Protein AF-A0A7S2SBY4-F1 (afdb_monomer_lite)

Foldseek 3Di:
DLVVLVVDDPVVLVVLCVVLQFDQDDDPDDPDRDSVNSSVLSVVCVVPPDPVRHDDPPPPPPPDPDDDDDDDDDDDDDDDDDDDDDDDDDDDDDDDDDDDDDDDDDDDDDDDDDPPDPPDPPDDLDDDDVVVLLVLLVVCVVPDDPVPDDLVNVQVVVCVVSVHRCVVVSVVSVVSNVVVVD

Organism: NCBI:txid49252

Secondary structure (DSSP, 8-state):
-HHHHHTS-HHHHHHHHHHTTB--PPSSS-SS--HHHHHHHHHHHHHS--GGGB---------------------------------------------------------------------------HHHHHHHHHHHHHHS-TTT--HHHHHHHHHHHHTS--GGGHHHHHHHHHHTT-

pLDDT: mean 71.59, std 19.95, range [37.78, 93.75]

InterPro domains:
  IPR014876 DEK, C-terminal [PF08766] (128-180)
  IPR014876 DEK, C-terminal [PS51998] (127-182)
  IPR044198 Protein DEK [PTHR13468] (7-122)

Radius of gyration: 28.91 Å; chains: 1; bounding box: 49×72×74 Å

Structure (mmCIF, N/CA/C/O backbone):
data_AF-A0A7S2SBY4-F1
#
_entry.id   AF-A0A7S2SBY4-F1
#
loop_
_atom_site.group_PDB
_atom_site.id
_atom_site.type_symbol
_atom_site.label_atom_id
_atom_site.label_alt_id
_atom_site.label_comp_id
_atom_site.label_asym_id
_atom_site.label_entity_id
_atom_site.label_seq_id
_atom_site.pdbx_PDB_ins_code
_atom_site.Cartn_x
_atom_site.Cartn_y
_atom_site.Cartn_z
_atom_site.occupancy
_atom_site.B_iso_or_equiv
_atom_site.auth_seq_id
_atom_site.auth_comp_id
_atom_site.auth_asym_id
_atom_site.auth_atom_id
_atom_site.pdbx_PDB_model_num
ATOM 1 N N . MET A 1 1 ? 14.844 -10.118 0.520 1.00 58.28 1 MET A N 1
ATOM 2 C CA . MET A 1 1 ? 14.035 -9.472 -0.545 1.00 58.28 1 MET A CA 1
ATOM 3 C C . MET A 1 1 ? 14.807 -9.352 -1.861 1.00 58.28 1 MET A C 1
ATOM 5 O O . MET A 1 1 ? 14.292 -9.822 -2.867 1.00 58.28 1 MET A O 1
ATOM 9 N N . ALA A 1 2 ? 16.036 -8.811 -1.869 1.00 66.88 2 ALA A N 1
ATOM 10 C CA . ALA A 1 2 ? 16.804 -8.542 -3.097 1.00 66.88 2 ALA A CA 1
ATOM 11 C C . ALA A 1 2 ? 16.983 -9.755 -4.036 1.00 66.88 2 ALA A C 1
ATOM 13 O O . ALA A 1 2 ? 16.768 -9.640 -5.237 1.00 66.88 2 ALA A O 1
ATOM 14 N N . THR A 1 3 ? 17.257 -10.947 -3.498 1.00 76.81 3 THR A N 1
ATOM 15 C CA . THR A 1 3 ? 17.479 -12.174 -4.292 1.00 76.81 3 THR A CA 1
ATOM 16 C C . THR A 1 3 ? 16.272 -12.618 -5.125 1.00 76.81 3 THR A C 1
ATOM 18 O O . THR A 1 3 ? 16.443 -13.264 -6.157 1.00 76.81 3 THR A O 1
ATOM 21 N N . ARG A 1 4 ? 15.042 -12.257 -4.728 1.00 83.00 4 ARG A N 1
ATOM 22 C CA . ARG A 1 4 ? 13.828 -12.580 -5.499 1.00 83.00 4 ARG A CA 1
ATOM 23 C C . ARG A 1 4 ? 13.676 -11.686 -6.732 1.00 83.00 4 ARG A C 1
ATOM 25 O O . ARG A 1 4 ? 13.207 -12.168 -7.759 1.00 83.00 4 ARG A O 1
ATOM 32 N N . ALA A 1 5 ? 14.112 -10.426 -6.664 1.00 83.38 5 ALA A N 1
ATOM 33 C CA . ALA A 1 5 ? 14.015 -9.487 -7.784 1.00 83.38 5 ALA A CA 1
ATOM 34 C C . ALA A 1 5 ? 14.893 -9.916 -8.976 1.00 83.38 5 ALA A C 1
ATOM 36 O O . ALA A 1 5 ? 14.471 -9.807 -10.125 1.00 83.38 5 ALA A O 1
ATOM 37 N N . TYR A 1 6 ? 16.057 -10.519 -8.711 1.00 88.44 6 TYR A N 1
ATOM 38 C CA . TYR A 1 6 ? 16.938 -11.073 -9.748 1.00 88.44 6 TYR A CA 1
ATOM 39 C C . TYR A 1 6 ? 16.325 -12.250 -10.518 1.00 88.44 6 TYR A C 1
ATOM 41 O O . TYR A 1 6 ? 16.650 -12.447 -11.690 1.00 88.44 6 TYR A O 1
ATOM 49 N N . LYS A 1 7 ? 15.383 -12.991 -9.923 1.00 91.19 7 LYS A N 1
ATOM 50 C CA . LYS A 1 7 ? 14.662 -14.082 -10.603 1.00 91.19 7 LYS A CA 1
ATOM 51 C C . LYS A 1 7 ? 13.564 -13.578 -11.547 1.00 91.19 7 LYS A C 1
ATOM 53 O O . LYS A 1 7 ? 13.059 -14.343 -12.362 1.00 91.19 7 LYS A O 1
ATOM 58 N N . MET A 1 8 ? 13.190 -12.299 -11.470 1.00 89.31 8 MET A N 1
ATOM 59 C CA . MET A 1 8 ? 12.134 -11.739 -12.310 1.00 89.31 8 MET A CA 1
ATOM 60 C C . MET A 1 8 ? 12.607 -11.495 -13.745 1.00 89.31 8 MET A C 1
ATOM 62 O O . MET A 1 8 ? 13.762 -11.153 -14.015 1.00 89.31 8 MET A O 1
ATOM 66 N N . THR A 1 9 ? 11.683 -11.647 -14.692 1.00 93.31 9 THR A N 1
ATOM 67 C CA . THR A 1 9 ? 11.930 -11.320 -16.097 1.00 93.31 9 THR A CA 1
ATOM 68 C C . THR A 1 9 ? 11.858 -9.806 -16.314 1.00 93.31 9 THR A C 1
ATOM 70 O O . THR A 1 9 ? 11.147 -9.086 -15.611 1.00 93.31 9 THR A O 1
ATOM 73 N N . ILE A 1 10 ? 12.577 -9.301 -17.320 1.00 89.94 10 ILE A N 1
ATOM 74 C CA . ILE A 1 10 ? 12.592 -7.867 -17.657 1.00 89.94 10 ILE A CA 1
ATOM 75 C C . ILE A 1 10 ? 11.174 -7.301 -17.904 1.00 89.94 10 ILE A C 1
ATOM 77 O O . ILE A 1 10 ? 10.898 -6.198 -17.430 1.00 89.94 10 ILE A O 1
ATOM 81 N N . PRO A 1 11 ? 10.245 -7.996 -18.598 1.00 92.88 11 PRO A N 1
ATOM 82 C CA . PRO A 1 11 ? 8.872 -7.509 -18.763 1.00 92.88 11 PRO A CA 1
ATOM 83 C C . PRO A 1 11 ? 8.118 -7.344 -17.438 1.00 92.88 11 PRO A C 1
ATOM 85 O O . PRO A 1 11 ? 7.389 -6.366 -17.265 1.00 92.88 11 PRO A O 1
ATOM 88 N N . LEU A 1 12 ? 8.321 -8.262 -16.489 1.00 92.88 12 LEU A N 1
ATOM 89 C CA . LEU A 1 12 ? 7.693 -8.189 -15.173 1.00 92.88 12 LEU A CA 1
ATOM 90 C C . LEU A 1 12 ? 8.256 -7.020 -14.360 1.00 92.88 12 LEU A C 1
ATOM 92 O O . LEU A 1 12 ? 7.492 -6.215 -13.836 1.00 92.88 12 LEU A O 1
ATOM 96 N N . LEU A 1 13 ? 9.582 -6.864 -14.347 1.00 92.12 13 LEU A N 1
ATOM 97 C CA . LEU A 1 13 ? 10.259 -5.730 -13.712 1.00 92.12 13 LEU A CA 1
ATOM 98 C C . LEU A 1 13 ? 9.769 -4.394 -14.289 1.00 92.12 13 LEU A C 1
ATOM 100 O O . LEU A 1 13 ? 9.432 -3.479 -13.545 1.00 92.12 13 LEU A O 1
ATOM 104 N N . LYS A 1 14 ? 9.628 -4.297 -15.616 1.00 91.31 14 LYS A N 1
ATOM 105 C CA . LYS A 1 14 ? 9.057 -3.116 -16.282 1.00 91.31 14 LYS A CA 1
ATOM 106 C C . LYS A 1 14 ? 7.623 -2.830 -15.845 1.00 91.31 14 LYS A C 1
ATOM 108 O O . LYS A 1 14 ? 7.293 -1.656 -15.692 1.00 91.31 14 LYS A O 1
ATOM 113 N N . SER A 1 15 ? 6.811 -3.869 -15.665 1.00 92.81 15 SER A N 1
ATOM 114 C CA . SER A 1 15 ? 5.418 -3.751 -15.221 1.00 92.81 15 SER A CA 1
ATOM 115 C C . SER A 1 15 ? 5.335 -3.263 -13.774 1.00 92.81 15 SER A C 1
ATOM 117 O O . SER A 1 15 ? 4.530 -2.389 -13.474 1.00 92.81 15 SER A O 1
ATOM 119 N N . LEU A 1 16 ? 6.219 -3.747 -12.897 1.00 92.31 16 LEU A N 1
ATOM 120 C CA . LEU A 1 16 ? 6.324 -3.268 -11.516 1.00 92.31 16 LEU A CA 1
ATOM 121 C C . LEU A 1 16 ? 6.807 -1.817 -11.451 1.00 92.31 16 LEU A C 1
ATOM 123 O O . LEU A 1 16 ? 6.214 -1.008 -10.744 1.00 92.31 16 LEU A O 1
ATOM 127 N N . CYS A 1 17 ? 7.818 -1.444 -12.239 1.00 91.38 17 CYS A N 1
ATOM 128 C CA . CYS A 1 17 ? 8.224 -0.043 -12.345 1.00 91.38 17 CYS A CA 1
ATOM 129 C C . CYS A 1 17 ? 7.089 0.849 -12.872 1.00 91.38 17 CYS A C 1
ATOM 131 O O . CYS A 1 17 ? 6.991 2.002 -12.474 1.00 91.38 17 CYS A O 1
ATOM 133 N N . ASP A 1 18 ? 6.224 0.345 -13.757 1.00 91.31 18 ASP A N 1
ATOM 134 C CA . ASP A 1 18 ? 5.045 1.091 -14.204 1.00 91.31 18 ASP A CA 1
ATOM 135 C C . ASP A 1 18 ? 3.977 1.217 -13.118 1.00 91.31 18 ASP A C 1
ATOM 137 O O . ASP A 1 18 ? 3.401 2.291 -12.987 1.00 91.31 18 ASP A O 1
ATOM 141 N N . LEU A 1 19 ? 3.764 0.175 -12.314 1.00 93.75 19 LEU A N 1
ATOM 142 C CA . LEU A 1 19 ? 2.806 0.182 -11.206 1.00 93.75 19 LEU A CA 1
ATOM 143 C C . LEU A 1 19 ? 3.161 1.210 -10.122 1.00 93.75 19 LEU A C 1
ATOM 145 O O . LEU A 1 19 ? 2.274 1.857 -9.576 1.00 93.75 19 LEU A O 1
ATOM 149 N N . PHE A 1 20 ? 4.452 1.366 -9.828 1.00 91.88 20 PHE A N 1
ATOM 150 C CA . PHE A 1 20 ? 4.957 2.311 -8.826 1.00 91.88 20 PHE A CA 1
ATOM 151 C C . PHE A 1 20 ? 5.388 3.661 -9.415 1.00 91.88 20 PHE A C 1
ATOM 153 O O . PHE A 1 20 ? 5.967 4.480 -8.707 1.00 91.88 20 PHE A O 1
ATOM 160 N N . ASP A 1 21 ? 5.159 3.883 -10.713 1.00 91.88 21 ASP A N 1
ATOM 161 C CA . ASP A 1 21 ? 5.650 5.052 -11.447 1.00 91.88 21 ASP A CA 1
ATOM 162 C C . ASP A 1 21 ? 7.162 5.304 -11.299 1.00 91.88 21 ASP A C 1
ATOM 164 O O . ASP A 1 21 ? 7.626 6.436 -11.418 1.00 91.88 21 ASP A O 1
ATOM 168 N N . VAL A 1 22 ? 7.957 4.248 -11.117 1.00 90.94 22 VAL A N 1
ATOM 169 C CA . VAL A 1 22 ? 9.420 4.328 -11.053 1.00 90.94 22 VAL A CA 1
ATOM 170 C C . VAL A 1 22 ? 9.986 4.623 -12.438 1.00 90.94 22 VAL A C 1
ATOM 172 O O . VAL A 1 22 ? 9.626 4.001 -13.447 1.00 90.94 22 VAL A O 1
ATOM 175 N N . ASP A 1 23 ? 10.884 5.597 -12.499 1.00 86.44 23 ASP A N 1
ATOM 176 C CA . ASP A 1 23 ? 11.437 6.084 -13.743 1.00 86.44 23 ASP A CA 1
ATOM 177 C C . ASP A 1 23 ? 12.457 5.116 -14.354 1.00 86.44 23 ASP A C 1
ATOM 179 O O . ASP A 1 23 ? 13.400 4.625 -13.724 1.00 86.44 23 ASP A O 1
ATOM 183 N N . ARG A 1 24 ? 12.277 4.874 -15.651 1.00 86.88 24 ARG A N 1
ATOM 184 C CA . ARG A 1 24 ? 13.082 3.952 -16.460 1.00 86.88 24 ARG A CA 1
ATOM 185 C C . ARG A 1 24 ? 14.004 4.706 -17.413 1.00 86.88 24 ARG A C 1
ATOM 187 O O . ARG A 1 24 ? 14.429 4.133 -18.410 1.00 86.88 24 ARG A O 1
ATOM 194 N N . ILE A 1 25 ? 14.290 5.988 -17.158 1.00 79.38 25 ILE A N 1
ATOM 195 C CA . ILE A 1 25 ? 15.208 6.754 -18.008 1.00 79.38 25 ILE A CA 1
ATOM 196 C C . ILE A 1 25 ? 16.578 6.059 -18.010 1.00 79.38 25 ILE A C 1
ATOM 198 O O . ILE A 1 25 ? 17.153 5.857 -16.932 1.00 79.38 25 ILE A O 1
ATOM 202 N N . PRO A 1 26 ? 17.107 5.679 -19.185 1.00 74.81 26 PRO A N 1
ATOM 203 C CA . PRO A 1 26 ? 18.459 5.161 -19.277 1.00 74.81 26 PRO A CA 1
ATOM 204 C C . PRO A 1 26 ? 19.451 6.261 -18.901 1.00 74.81 26 PRO A C 1
ATOM 206 O O . PRO A 1 26 ? 19.341 7.400 -19.358 1.00 74.81 26 PRO A O 1
ATOM 209 N N . VAL A 1 27 ? 20.414 5.919 -18.050 1.00 62.91 27 VAL A N 1
ATOM 210 C CA . VAL A 1 27 ? 21.545 6.801 -17.759 1.00 62.91 27 VAL A CA 1
ATOM 211 C C . VAL A 1 27 ? 22.469 6.725 -18.976 1.00 62.91 27 VAL A C 1
ATOM 213 O O . VAL A 1 27 ? 22.851 5.635 -19.385 1.00 62.91 27 VAL A O 1
ATOM 216 N N . GLU A 1 28 ? 22.757 7.874 -19.590 1.00 59.56 28 GLU A N 1
ATOM 217 C CA . GLU A 1 28 ? 23.783 8.040 -20.633 1.00 59.56 28 GLU A CA 1
ATOM 218 C C . GLU A 1 28 ? 23.594 7.232 -21.932 1.00 59.56 28 GLU A C 1
ATOM 220 O O . GLU A 1 28 ? 24.294 6.266 -22.221 1.00 59.56 28 GLU A O 1
ATOM 225 N N . GLY A 1 29 ? 22.679 7.688 -22.795 1.00 61.25 29 GLY A N 1
ATOM 226 C CA . GLY A 1 29 ? 22.733 7.414 -24.242 1.00 61.25 29 GLY A CA 1
ATOM 227 C C . GLY A 1 29 ? 22.441 5.977 -24.697 1.00 61.25 29 GLY A C 1
ATOM 228 O O . GLY A 1 29 ? 22.266 5.750 -25.895 1.00 61.25 29 GLY A O 1
ATOM 229 N N . LYS A 1 30 ? 22.324 5.011 -23.784 1.00 59.72 30 LYS A N 1
ATOM 230 C CA . LYS A 1 30 ? 21.882 3.649 -24.094 1.00 59.72 30 LYS A CA 1
ATOM 231 C C . LYS A 1 30 ? 20.365 3.617 -24.261 1.00 59.72 30 LYS A C 1
ATOM 233 O O . LYS A 1 30 ? 19.618 4.021 -23.382 1.00 59.72 30 LYS A O 1
ATOM 238 N N . ALA A 1 31 ? 19.883 3.114 -25.394 1.00 61.69 31 ALA A N 1
ATOM 239 C CA . ALA A 1 31 ? 18.444 2.960 -25.636 1.00 61.69 31 ALA A CA 1
ATOM 240 C C . ALA A 1 31 ? 17.809 1.818 -24.813 1.00 61.69 31 ALA A C 1
ATOM 242 O O . ALA A 1 31 ? 16.587 1.751 -24.683 1.00 61.69 31 ALA A O 1
ATOM 243 N N . VAL A 1 32 ? 18.633 0.917 -24.271 1.00 70.62 32 VAL A N 1
ATOM 244 C CA . VAL A 1 32 ? 18.213 -0.274 -23.529 1.00 70.62 32 VAL A CA 1
ATOM 245 C C . VAL A 1 32 ? 18.604 -0.099 -22.067 1.00 70.62 32 VAL A C 1
ATOM 247 O O . VAL A 1 32 ? 19.741 0.249 -21.768 1.00 70.62 32 VAL A O 1
ATOM 250 N N . VAL A 1 33 ? 17.641 -0.304 -21.170 1.00 78.19 33 VAL A N 1
ATOM 251 C CA . VAL A 1 33 ? 17.873 -0.284 -19.723 1.00 78.19 33 VAL A CA 1
ATOM 252 C C . VAL A 1 33 ? 18.247 -1.691 -19.283 1.00 78.19 33 VAL A C 1
ATOM 254 O O . VAL A 1 33 ? 17.482 -2.628 -19.534 1.00 78.19 33 VAL A O 1
ATOM 257 N N . ASP A 1 34 ? 19.405 -1.814 -18.642 1.00 87.31 34 ASP A N 1
ATOM 258 C CA . ASP A 1 34 ? 19.914 -3.079 -18.127 1.00 87.31 34 ASP A CA 1
ATOM 259 C C . ASP A 1 34 ? 19.032 -3.594 -16.980 1.00 87.31 34 ASP A C 1
ATOM 261 O O . ASP A 1 34 ? 18.431 -2.823 -16.222 1.00 87.31 34 ASP A O 1
ATOM 265 N N . LYS A 1 35 ? 18.917 -4.923 -16.880 1.00 88.44 35 LYS A N 1
ATOM 266 C CA . LYS A 1 35 ? 18.050 -5.586 -15.897 1.00 88.44 35 LYS A CA 1
ATOM 267 C C . LYS A 1 35 ? 18.442 -5.205 -14.469 1.00 88.44 35 LYS A C 1
ATOM 269 O O . LYS A 1 35 ? 17.561 -4.858 -13.686 1.00 88.44 35 LYS A O 1
ATOM 274 N N . ASP A 1 36 ? 19.737 -5.223 -14.173 1.00 89.44 36 ASP A N 1
ATOM 275 C CA . ASP A 1 36 ? 20.270 -4.947 -12.837 1.00 89.44 36 ASP A CA 1
ATOM 276 C C . ASP A 1 36 ? 19.976 -3.507 -12.416 1.00 89.44 36 ASP A C 1
ATOM 278 O O . ASP A 1 36 ? 19.440 -3.274 -11.342 1.00 89.44 36 ASP A O 1
ATOM 282 N N . THR A 1 37 ? 20.138 -2.541 -13.325 1.00 89.12 37 THR A N 1
ATOM 283 C CA . THR A 1 37 ? 19.780 -1.140 -13.056 1.00 89.12 37 THR A CA 1
ATOM 284 C C . THR A 1 37 ? 18.287 -0.958 -12.772 1.00 89.12 37 THR A C 1
ATOM 286 O O . THR A 1 37 ? 17.905 -0.103 -11.970 1.00 89.12 37 THR A O 1
ATOM 289 N N . LEU A 1 38 ? 17.418 -1.735 -13.430 1.00 89.88 38 LEU A N 1
ATOM 290 C CA . LEU A 1 38 ? 15.980 -1.701 -13.156 1.00 89.88 38 LEU A CA 1
ATOM 291 C C . LEU A 1 38 ? 15.662 -2.271 -11.769 1.00 89.88 38 LEU A C 1
ATOM 293 O O . LEU A 1 38 ? 14.805 -1.733 -11.069 1.00 89.88 38 LEU A O 1
ATOM 297 N N . ILE A 1 39 ? 16.350 -3.352 -11.393 1.00 91.69 39 ILE A N 1
ATOM 298 C CA . ILE A 1 39 ? 16.224 -3.996 -10.085 1.00 91.69 39 ILE A CA 1
ATOM 299 C C . ILE A 1 39 ? 16.707 -3.051 -8.989 1.00 91.69 39 ILE A C 1
ATOM 301 O O . ILE A 1 39 ? 15.951 -2.811 -8.053 1.00 91.69 39 ILE A O 1
ATOM 305 N N . ASP A 1 40 ? 17.898 -2.473 -9.124 1.00 90.50 40 ASP A N 1
ATOM 306 C CA . ASP A 1 40 ? 18.488 -1.592 -8.114 1.00 90.50 40 ASP A CA 1
ATOM 307 C C . ASP A 1 40 ? 17.598 -0.379 -7.850 1.00 90.50 40 ASP A C 1
ATOM 309 O O . ASP A 1 40 ? 17.277 -0.090 -6.703 1.00 90.50 40 ASP A O 1
ATOM 313 N N . ARG A 1 41 ? 17.076 0.272 -8.899 1.00 89.00 41 ARG A N 1
ATOM 314 C CA . ARG A 1 41 ? 16.129 1.389 -8.729 1.00 89.00 41 ARG A CA 1
ATOM 315 C C . ARG A 1 41 ? 14.828 0.977 -8.056 1.00 89.00 41 ARG A C 1
ATOM 317 O O . ARG A 1 41 ? 14.279 1.743 -7.267 1.00 89.00 41 ARG A O 1
ATOM 324 N N . LEU A 1 42 ? 14.300 -0.196 -8.405 1.00 91.00 42 LEU A N 1
ATOM 325 C CA . LEU A 1 42 ? 13.074 -0.705 -7.800 1.00 91.00 42 LEU A CA 1
ATOM 326 C C . LEU A 1 42 ? 13.301 -1.041 -6.321 1.00 91.00 42 LEU A C 1
ATOM 328 O O . LEU A 1 42 ? 12.454 -0.720 -5.493 1.00 91.00 42 LEU A O 1
ATOM 332 N N . LEU A 1 43 ? 14.434 -1.658 -5.983 1.00 91.94 43 LEU A N 1
ATOM 333 C CA . LEU A 1 43 ? 14.793 -2.000 -4.608 1.00 91.94 43 LEU A CA 1
ATOM 334 C C . LEU A 1 43 ? 15.102 -0.757 -3.769 1.00 91.94 43 LEU A C 1
ATOM 336 O O . LEU A 1 43 ? 14.610 -0.679 -2.646 1.00 91.94 43 LEU A O 1
ATOM 340 N N . ASP A 1 44 ? 15.822 0.222 -4.317 1.00 91.12 44 ASP A N 1
ATOM 341 C CA . ASP A 1 44 ? 16.063 1.519 -3.673 1.00 91.12 44 ASP A CA 1
ATOM 342 C C . ASP A 1 44 ? 14.740 2.214 -3.341 1.00 91.12 44 ASP A C 1
ATOM 344 O O . ASP A 1 44 ? 14.533 2.653 -2.210 1.00 91.12 44 ASP A O 1
ATOM 348 N N . PHE A 1 45 ? 13.805 2.255 -4.298 1.00 92.25 45 PHE A N 1
ATOM 349 C CA . PHE A 1 45 ? 12.490 2.856 -4.086 1.00 92.25 45 PHE A CA 1
ATOM 350 C C . PHE A 1 45 ? 11.652 2.097 -3.047 1.00 92.25 45 PHE A C 1
ATOM 352 O O . PHE A 1 45 ? 10.994 2.717 -2.216 1.00 92.25 45 PHE A O 1
ATOM 359 N N . LEU A 1 46 ? 11.664 0.762 -3.065 1.00 91.31 46 LEU A N 1
ATOM 360 C CA . LEU A 1 46 ? 10.932 -0.041 -2.078 1.00 91.31 46 LEU A CA 1
ATOM 361 C C . LEU A 1 46 ? 11.554 0.042 -0.677 1.00 91.31 46 LEU A C 1
ATOM 363 O O . LEU A 1 46 ? 10.833 -0.079 0.312 1.00 91.31 46 LEU A O 1
ATOM 367 N N . GLY A 1 47 ? 12.872 0.235 -0.586 1.00 92.25 47 GLY A N 1
ATOM 368 C CA . GLY A 1 47 ? 13.580 0.433 0.678 1.00 92.25 47 GLY A CA 1
ATOM 369 C C . GLY A 1 47 ? 13.358 1.826 1.267 1.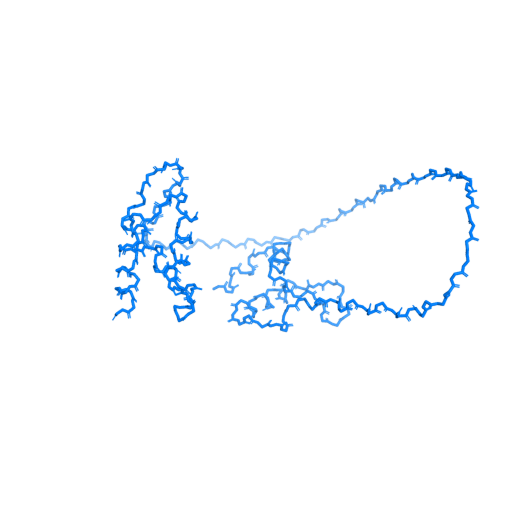00 92.25 47 GLY A C 1
ATOM 370 O O . GLY A 1 47 ? 13.190 1.964 2.477 1.00 92.25 47 GLY A O 1
ATOM 371 N N . ALA A 1 48 ? 13.323 2.850 0.415 1.00 90.44 48 ALA A N 1
ATOM 372 C CA . ALA A 1 48 ? 13.054 4.229 0.794 1.00 90.44 48 ALA A CA 1
ATOM 373 C C . ALA A 1 48 ? 12.291 4.940 -0.338 1.00 90.44 48 ALA A C 1
ATOM 375 O O . ALA A 1 48 ? 12.914 5.435 -1.284 1.00 90.44 48 ALA A O 1
ATOM 376 N N . PRO A 1 49 ? 10.950 5.026 -0.266 1.00 89.75 49 PRO A N 1
ATOM 377 C CA . PRO A 1 49 ? 10.165 5.639 -1.328 1.00 89.75 49 PRO A CA 1
ATOM 378 C C . PRO A 1 49 ? 10.462 7.140 -1.413 1.00 89.75 49 PRO A C 1
ATOM 380 O O . PRO A 1 49 ? 9.962 7.940 -0.623 1.00 89.75 49 PRO A O 1
ATOM 383 N N . ASP A 1 50 ? 11.288 7.524 -2.389 1.00 86.38 50 ASP A N 1
ATOM 384 C CA . ASP A 1 50 ? 11.655 8.912 -2.671 1.00 86.38 50 ASP A CA 1
ATOM 385 C C . ASP A 1 50 ? 11.096 9.355 -4.031 1.00 86.38 50 ASP A C 1
ATOM 387 O O . ASP A 1 50 ? 11.180 8.669 -5.051 1.00 86.38 50 ASP A O 1
ATOM 391 N N . THR A 1 51 ? 10.566 10.573 -4.045 1.00 85.31 51 THR A N 1
ATOM 392 C CA . THR A 1 51 ? 10.054 11.286 -5.220 1.00 85.31 51 THR A CA 1
ATOM 393 C C . THR A 1 51 ? 11.055 11.410 -6.369 1.00 85.31 51 THR A C 1
ATOM 395 O O . THR A 1 51 ? 10.644 11.595 -7.513 1.00 85.31 51 THR A O 1
ATOM 398 N N . LYS A 1 52 ? 12.359 11.291 -6.093 1.00 83.62 52 LYS A N 1
ATOM 399 C CA . LYS A 1 52 ? 13.428 11.338 -7.105 1.00 83.62 52 LYS A CA 1
ATOM 400 C C . LYS A 1 52 ? 13.387 10.167 -8.083 1.00 83.62 52 LYS A C 1
ATOM 402 O O . LYS A 1 52 ? 13.835 10.315 -9.216 1.00 83.62 52 LYS A O 1
ATOM 407 N N . TYR A 1 53 ? 12.860 9.027 -7.645 1.00 81.06 53 TYR A N 1
ATOM 408 C CA . TYR A 1 53 ? 12.733 7.834 -8.477 1.00 81.06 53 TYR A CA 1
ATOM 409 C C . TYR A 1 53 ? 11.419 7.800 -9.249 1.00 81.06 53 TYR A C 1
ATOM 411 O O . TYR A 1 53 ? 11.252 6.935 -10.101 1.00 81.06 53 TYR A O 1
ATOM 419 N N . LEU A 1 54 ? 10.493 8.722 -8.980 1.00 86.69 54 LEU A N 1
ATOM 420 C CA . LEU A 1 54 ? 9.226 8.783 -9.690 1.00 86.69 54 LEU A CA 1
ATOM 421 C C . LEU A 1 54 ? 9.407 9.439 -11.056 1.00 86.69 54 LEU A C 1
ATOM 423 O O . LEU A 1 54 ? 10.127 10.429 -11.216 1.00 86.69 54 LEU A O 1
ATOM 427 N N . LYS A 1 55 ? 8.671 8.931 -12.043 1.00 83.31 55 LYS A N 1
ATOM 428 C CA . LYS A 1 55 ? 8.505 9.576 -13.342 1.00 83.31 55 LYS A CA 1
ATOM 429 C C . LYS A 1 55 ? 7.961 10.970 -13.098 1.00 83.31 55 LYS A C 1
ATOM 431 O O . LYS A 1 55 ? 6.789 11.156 -12.768 1.00 83.31 55 LYS A O 1
ATOM 436 N N . THR A 1 56 ? 8.807 11.974 -13.286 1.00 73.56 56 THR A N 1
ATOM 437 C CA . THR A 1 56 ? 8.327 13.349 -13.221 1.00 73.56 56 THR A CA 1
ATOM 438 C C . THR A 1 56 ? 7.245 13.520 -14.292 1.00 73.56 56 THR A C 1
ATOM 440 O O . THR A 1 56 ? 7.484 13.220 -15.470 1.00 73.56 56 THR A O 1
ATOM 443 N N . PRO A 1 57 ? 6.027 13.966 -13.932 1.00 64.88 57 PRO A N 1
ATOM 444 C CA . PRO A 1 57 ? 5.020 14.253 -14.933 1.00 64.88 57 PRO A CA 1
ATOM 445 C C . PRO A 1 57 ? 5.608 15.355 -15.800 1.00 64.88 57 PRO A C 1
ATOM 447 O O . PRO A 1 57 ? 5.832 16.467 -15.316 1.00 64.88 57 PRO A O 1
ATOM 450 N N . LYS A 1 58 ? 5.922 15.033 -17.064 1.00 57.03 58 LYS A N 1
ATOM 451 C CA . LYS A 1 58 ? 6.448 15.993 -18.038 1.00 57.03 58 LYS A CA 1
ATOM 452 C C . LYS A 1 58 ? 5.590 17.244 -17.936 1.00 57.03 58 LYS A C 1
ATOM 454 O O . LYS A 1 58 ? 4.422 17.219 -18.331 1.00 57.03 58 LYS A O 1
ATOM 459 N N . LYS A 1 59 ? 6.152 18.306 -17.346 1.00 51.38 59 LYS A N 1
ATOM 460 C CA . LYS A 1 59 ? 5.490 19.597 -17.165 1.00 51.38 59 LYS A CA 1
ATOM 461 C C . LYS A 1 59 ? 4.939 19.964 -18.535 1.00 51.38 59 LYS A C 1
ATOM 463 O O . LYS A 1 59 ? 5.715 20.229 -19.454 1.00 51.38 59 LYS A O 1
ATOM 468 N N . LYS A 1 60 ? 3.613 19.893 -18.703 1.00 48.41 60 LYS A N 1
ATOM 469 C CA . LYS A 1 60 ? 2.954 20.354 -19.923 1.00 48.41 60 LYS A CA 1
ATOM 470 C C . LYS A 1 60 ? 3.415 21.791 -20.099 1.00 48.41 60 LYS A C 1
ATOM 472 O O . LYS A 1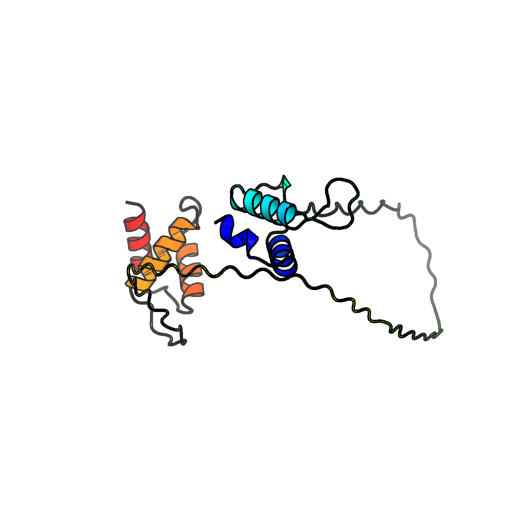 60 ? 3.104 22.638 -19.264 1.00 48.41 60 LYS A O 1
ATOM 477 N N . VAL A 1 61 ? 4.220 22.024 -21.133 1.00 52.12 61 VAL A N 1
ATOM 478 C CA . VAL A 1 61 ? 4.620 23.359 -21.565 1.00 52.12 61 VAL A CA 1
ATOM 479 C C . VAL A 1 61 ? 3.341 24.183 -21.595 1.00 52.12 61 VAL A C 1
ATOM 481 O O . VAL A 1 61 ? 2.373 23.812 -22.262 1.00 52.12 61 VAL A O 1
ATOM 484 N N . SER A 1 62 ? 3.297 25.219 -20.764 1.00 52.22 62 SER A N 1
ATOM 485 C CA . SER A 1 62 ? 2.122 26.059 -20.594 1.00 52.22 62 SER A CA 1
ATOM 486 C C . SER A 1 62 ? 1.639 26.543 -21.967 1.00 52.22 62 SER A C 1
ATOM 488 O O . SER A 1 62 ? 2.455 26.947 -22.803 1.00 52.22 62 SER A O 1
ATOM 490 N N . PRO A 1 63 ? 0.326 26.497 -22.255 1.00 49.41 63 PRO A N 1
ATOM 491 C CA . PRO A 1 63 ? -0.180 27.010 -23.513 1.00 49.41 63 PRO A CA 1
ATOM 492 C C . PRO A 1 63 ? 0.103 28.511 -23.547 1.00 49.41 63 PRO A C 1
ATOM 494 O O . PRO A 1 63 ? -0.391 29.287 -22.728 1.00 49.41 63 PRO A O 1
ATOM 497 N N . LYS A 1 64 ? 0.950 28.907 -24.498 1.00 51.38 64 LYS A N 1
ATOM 498 C CA . LYS A 1 64 ? 1.274 30.290 -24.846 1.00 51.38 64 LYS A CA 1
ATOM 499 C C . LYS A 1 64 ? -0.037 31.082 -24.944 1.00 51.38 64 LYS A C 1
ATOM 501 O O . LYS A 1 64 ? -0.813 30.855 -25.871 1.00 51.38 64 LYS A O 1
ATOM 506 N N . LYS A 1 65 ? -0.301 31.974 -23.975 1.00 50.47 65 LYS A N 1
ATOM 507 C CA . LYS A 1 65 ? -1.455 32.892 -23.965 1.00 50.47 65 LYS A CA 1
ATOM 508 C C . LYS A 1 65 ? -1.483 33.657 -25.293 1.00 50.47 65 LYS A C 1
ATOM 510 O O . LYS A 1 65 ? -0.742 34.620 -25.478 1.00 50.47 65 LYS A O 1
ATOM 515 N N . ARG A 1 66 ? -2.321 33.220 -26.235 1.00 50.88 66 ARG A N 1
ATOM 516 C CA . ARG A 1 66 ? -2.661 34.001 -27.425 1.00 50.88 66 ARG A CA 1
ATOM 517 C C . ARG A 1 66 ? -3.631 35.094 -26.988 1.00 50.88 66 ARG A C 1
ATOM 519 O O . ARG A 1 66 ? -4.726 34.805 -26.516 1.00 50.88 66 ARG A O 1
ATOM 526 N N . LYS A 1 67 ? -3.181 36.344 -27.118 1.00 47.75 67 LYS A N 1
ATOM 527 C CA . LYS A 1 67 ? -3.979 37.568 -26.986 1.00 47.75 67 LYS A CA 1
ATOM 528 C C . LYS A 1 67 ? -5.204 37.441 -27.902 1.00 47.75 67 LYS A C 1
ATOM 530 O O . LYS A 1 67 ? -5.054 37.363 -29.118 1.00 47.75 67 LYS A O 1
ATOM 535 N N . ILE A 1 68 ? -6.393 37.377 -27.313 1.00 47.53 68 ILE A N 1
ATOM 536 C CA . ILE A 1 68 ? -7.662 37.465 -28.034 1.00 47.53 68 ILE A CA 1
ATOM 537 C C . ILE A 1 68 ? -7.890 38.946 -28.333 1.00 47.53 68 ILE A C 1
ATOM 539 O O . ILE A 1 68 ? -8.108 39.736 -27.419 1.00 47.53 68 ILE A O 1
ATOM 543 N N . SER A 1 69 ? -7.840 39.319 -29.609 1.00 44.47 69 SER A N 1
ATOM 544 C CA . SER A 1 69 ? -8.426 40.561 -30.103 1.00 44.47 69 SER A CA 1
ATOM 545 C C . SER A 1 69 ? -9.527 40.219 -31.105 1.00 44.47 69 SER A C 1
ATOM 547 O O . SER A 1 69 ? -9.248 39.765 -32.208 1.00 44.47 69 SER A O 1
ATOM 549 N N . SER A 1 70 ? -10.767 40.450 -30.670 1.00 45.53 70 SER A N 1
ATOM 550 C CA . SER A 1 70 ? -11.853 41.057 -31.450 1.00 45.53 70 SER A CA 1
ATOM 551 C C . SER A 1 70 ? -12.249 40.442 -32.810 1.00 45.53 70 SER A C 1
ATOM 553 O O . SER A 1 70 ? -11.685 40.771 -33.845 1.00 45.53 70 SER A O 1
ATOM 555 N N . ILE A 1 71 ? -13.346 39.673 -32.785 1.00 50.16 71 ILE A N 1
ATOM 556 C CA . ILE A 1 71 ? -14.582 39.869 -33.581 1.00 50.16 71 ILE A CA 1
ATOM 557 C C . ILE A 1 71 ? -14.420 40.191 -35.085 1.00 50.16 71 ILE A C 1
ATOM 559 O O . ILE A 1 71 ? -14.191 41.343 -35.447 1.00 50.16 71 ILE A O 1
ATOM 563 N N . LYS A 1 72 ? -14.783 39.238 -35.964 1.00 41.34 72 LYS A N 1
ATOM 564 C CA . LYS A 1 72 ? -15.883 39.423 -36.940 1.00 41.34 72 LYS A CA 1
ATOM 565 C C . LYS A 1 72 ? -16.323 38.109 -37.600 1.00 41.34 72 LYS A C 1
ATOM 567 O O . LYS A 1 72 ? -15.528 37.229 -37.899 1.00 41.34 72 LYS A O 1
ATOM 572 N N . SER A 1 73 ? -17.631 38.024 -37.781 1.00 48.66 73 SER A N 1
ATOM 573 C CA . SER A 1 73 ? -18.476 36.946 -38.290 1.00 48.66 73 SER A CA 1
ATOM 574 C C . SER A 1 73 ? -18.322 36.645 -39.789 1.00 48.66 73 SER A C 1
ATOM 576 O O . SER A 1 73 ? -18.084 37.565 -40.571 1.00 48.66 73 SER A O 1
ATOM 578 N N . LYS A 1 74 ? -18.570 35.381 -40.186 1.00 40.72 74 LYS A N 1
ATOM 579 C CA . LYS A 1 74 ? -19.507 34.958 -41.261 1.00 40.72 74 LYS A CA 1
ATOM 580 C C . LYS A 1 74 ? -19.487 33.426 -41.487 1.00 40.72 74 LYS A C 1
ATOM 582 O O . LYS A 1 74 ? -18.437 32.799 -41.545 1.00 40.72 74 LYS A O 1
ATOM 587 N N . THR A 1 75 ? -20.690 32.867 -41.577 1.00 42.38 75 THR A N 1
ATOM 588 C CA . THR A 1 75 ? -21.146 31.512 -41.977 1.00 42.38 75 THR A CA 1
ATOM 589 C C . THR A 1 75 ? -20.938 31.241 -43.498 1.00 42.38 75 THR A C 1
ATOM 591 O O . THR A 1 75 ? -20.502 32.162 -44.185 1.00 42.38 75 THR A O 1
ATOM 594 N N . PRO A 1 76 ? -21.398 30.121 -44.123 1.00 53.94 76 PRO A N 1
ATOM 595 C CA . PRO A 1 76 ? -21.195 28.675 -43.873 1.00 53.94 76 PRO A CA 1
ATOM 596 C C . PRO A 1 76 ? -20.865 27.833 -45.165 1.00 53.94 76 PRO A C 1
ATOM 598 O O . PRO A 1 76 ? -20.960 28.334 -46.280 1.00 53.94 76 PRO A O 1
ATOM 601 N N . THR A 1 77 ? -20.635 26.507 -45.006 1.00 44.50 77 THR A N 1
ATOM 602 C CA . THR A 1 77 ? -20.703 25.370 -45.999 1.00 44.50 77 THR A CA 1
ATOM 603 C C . THR A 1 77 ? -19.490 25.067 -46.935 1.00 44.50 77 THR A C 1
ATOM 605 O O . THR A 1 77 ? -18.590 25.890 -47.034 1.00 44.50 77 THR A O 1
ATOM 608 N N . PRO A 1 78 ? -19.430 23.920 -47.676 1.00 50.66 78 PRO A N 1
ATOM 609 C CA . PRO A 1 78 ? -19.389 22.506 -47.232 1.00 50.66 78 PRO A CA 1
ATOM 610 C C . PRO A 1 78 ? -18.344 21.608 -47.992 1.00 50.66 78 PRO A C 1
ATOM 612 O O . PRO A 1 78 ? -17.769 22.008 -48.996 1.00 50.66 78 PRO A O 1
ATOM 615 N N . LYS A 1 79 ? -18.225 20.324 -47.583 1.00 46.00 79 LYS A N 1
ATOM 616 C CA . LYS A 1 79 ? -17.663 19.133 -48.301 1.00 46.00 79 LYS A CA 1
ATOM 617 C C . LYS A 1 79 ? -16.141 19.064 -48.595 1.00 46.00 79 LYS A C 1
ATOM 619 O O . LYS A 1 79 ? -15.646 19.768 -49.463 1.00 46.00 79 LYS A O 1
ATOM 624 N N . LYS A 1 80 ? -15.469 18.003 -48.102 1.00 44.91 80 LYS A N 1
ATOM 625 C CA . LYS A 1 80 ? -14.920 16.902 -48.945 1.00 44.91 80 LYS A CA 1
ATOM 626 C C . LYS A 1 80 ? -14.224 15.780 -48.146 1.00 44.91 80 LYS A C 1
ATOM 628 O O . LYS A 1 80 ? -13.325 15.996 -47.349 1.00 44.91 80 LYS A O 1
ATOM 633 N N . LYS A 1 81 ? -14.664 14.564 -48.480 1.00 48.09 81 LYS A N 1
ATOM 634 C CA . LYS A 1 81 ? -14.093 13.219 -48.290 1.00 48.09 81 LYS A CA 1
ATOM 635 C C . LYS A 1 81 ? -12.581 13.153 -48.593 1.00 48.09 81 LYS A C 1
ATOM 637 O O . LYS A 1 81 ? -12.183 13.629 -49.655 1.00 48.09 81 LYS A O 1
ATOM 642 N N . LYS A 1 82 ? -11.798 12.393 -47.811 1.00 52.56 82 LYS A N 1
ATOM 643 C CA . LYS A 1 82 ? -10.769 11.493 -48.375 1.00 52.56 82 LYS A CA 1
ATOM 644 C C . LYS A 1 82 ? -10.367 10.362 -47.420 1.00 52.56 82 LYS A C 1
ATOM 646 O O . LYS A 1 82 ? -10.101 10.568 -46.246 1.00 52.56 82 LYS A O 1
ATOM 651 N N . VAL A 1 83 ? -10.364 9.170 -48.006 1.00 47.06 83 VAL A N 1
ATOM 652 C CA . VAL A 1 83 ? -10.008 7.843 -47.493 1.00 47.06 83 VAL A CA 1
ATOM 653 C C . VAL A 1 83 ? -8.515 7.577 -47.739 1.00 47.06 83 VAL A C 1
ATOM 655 O O . VAL A 1 83 ? -8.030 7.939 -48.810 1.00 47.06 83 VAL A O 1
ATOM 658 N N . ARG A 1 84 ? -7.830 6.895 -46.806 1.00 49.50 84 ARG A N 1
ATOM 659 C CA . ARG A 1 84 ? -6.643 6.008 -46.986 1.00 49.50 84 ARG A CA 1
ATOM 660 C C . ARG A 1 84 ? -6.281 5.469 -45.586 1.00 49.50 84 ARG A C 1
ATOM 662 O O . ARG A 1 84 ? -6.134 6.293 -44.697 1.00 49.50 84 ARG A O 1
ATOM 669 N N . LYS A 1 85 ? -6.282 4.185 -45.198 1.00 44.72 85 LYS A N 1
ATOM 670 C CA . LYS A 1 85 ? -5.852 2.875 -45.745 1.00 44.72 85 LYS A CA 1
ATOM 671 C C . LYS A 1 85 ? -4.347 2.776 -46.024 1.00 44.72 85 LYS A C 1
ATOM 673 O O . LYS A 1 85 ? -3.949 3.237 -47.077 1.00 44.72 85 LYS A O 1
ATOM 678 N N . GLU A 1 86 ? -3.602 2.143 -45.108 1.00 48.66 86 GLU A N 1
ATOM 679 C CA . GLU A 1 86 ? -2.315 1.406 -45.243 1.00 48.66 86 GLU A CA 1
ATOM 680 C C . GLU A 1 86 ? -2.075 0.728 -43.858 1.00 48.66 86 GLU A C 1
ATOM 682 O O . GLU A 1 86 ? -1.754 1.404 -42.890 1.00 48.66 86 GLU A O 1
ATOM 687 N N . ILE A 1 87 ? -2.588 -0.471 -43.555 1.00 44.62 87 ILE A N 1
ATOM 688 C CA . ILE A 1 87 ? -1.923 -1.793 -43.615 1.00 44.62 87 ILE A CA 1
ATOM 689 C C . ILE A 1 87 ? -0.411 -1.750 -43.896 1.00 44.62 87 ILE A C 1
ATOM 691 O O . ILE A 1 87 ? -0.003 -1.499 -45.020 1.00 44.62 87 ILE A O 1
ATOM 695 N N . GLY A 1 88 ? 0.395 -2.127 -42.897 1.00 37.78 88 GLY A N 1
ATOM 696 C CA . GLY A 1 88 ? 1.827 -2.409 -43.030 1.00 37.78 88 GLY A CA 1
ATOM 697 C C . GLY A 1 88 ? 2.250 -3.569 -42.125 1.00 37.78 88 GLY A C 1
ATOM 698 O O . GLY A 1 88 ? 2.575 -3.371 -40.962 1.00 37.78 88 GLY A O 1
ATOM 699 N N . LYS A 1 89 ? 2.187 -4.787 -42.675 1.00 46.06 89 LYS A N 1
ATOM 700 C CA . LYS A 1 89 ? 2.786 -6.035 -42.164 1.00 46.06 89 LYS A CA 1
ATOM 701 C C . LYS A 1 89 ? 4.304 -6.054 -42.424 1.00 46.06 89 LYS A C 1
ATOM 703 O O . LYS A 1 89 ? 4.718 -5.470 -43.423 1.00 46.06 89 LYS A O 1
ATOM 708 N N . LYS A 1 90 ? 5.027 -6.887 -41.645 1.00 39.38 90 LYS A N 1
ATOM 709 C CA . LYS A 1 90 ? 6.346 -7.571 -41.857 1.00 39.38 90 LYS A CA 1
ATOM 710 C C . LYS A 1 90 ? 7.333 -7.240 -40.724 1.00 39.38 90 LYS A C 1
ATOM 712 O O . LYS A 1 90 ? 7.339 -6.108 -40.276 1.00 39.38 90 LYS A O 1
ATOM 717 N N . ALA A 1 91 ? 8.222 -8.105 -40.237 1.00 42.34 91 ALA A N 1
ATOM 718 C CA . ALA A 1 91 ? 8.546 -9.535 -40.371 1.00 42.34 91 ALA A CA 1
ATOM 719 C C . ALA A 1 91 ? 9.565 -9.815 -39.230 1.00 42.34 91 ALA A C 1
ATOM 721 O O . ALA A 1 91 ? 10.341 -8.927 -38.898 1.00 42.34 91 ALA A O 1
ATOM 722 N N . LYS A 1 92 ? 9.424 -10.871 -38.422 1.00 47.03 92 LYS A N 1
ATOM 723 C CA . LYS A 1 92 ? 10.165 -12.154 -38.461 1.00 47.03 92 LYS A CA 1
ATOM 724 C C . LYS A 1 92 ? 11.691 -12.071 -38.702 1.00 47.03 92 LYS A C 1
ATOM 726 O O . LYS A 1 92 ? 12.103 -11.904 -39.840 1.00 47.03 92 LYS A O 1
ATOM 731 N N . GLN A 1 93 ? 12.446 -12.339 -37.632 1.00 44.25 93 GLN A N 1
ATOM 732 C CA . GLN A 1 93 ? 13.771 -12.994 -37.481 1.00 44.25 93 GLN A CA 1
ATOM 733 C C . GLN A 1 93 ? 13.866 -13.228 -35.950 1.00 44.25 93 GLN A C 1
ATOM 735 O O . GLN A 1 93 ? 13.658 -12.271 -35.216 1.00 44.25 93 GLN A O 1
ATOM 740 N N . GLN A 1 94 ? 13.932 -14.407 -35.318 1.00 41.03 94 GLN A N 1
ATOM 741 C CA . GLN A 1 94 ? 14.579 -15.701 -35.572 1.00 41.03 94 GLN A CA 1
ATOM 742 C C . GLN A 1 94 ? 16.072 -15.589 -35.865 1.00 41.03 94 GLN A C 1
ATOM 744 O O . GLN A 1 94 ? 16.447 -15.592 -37.028 1.00 41.03 94 GLN A O 1
ATOM 749 N N . GLU A 1 95 ? 16.873 -15.579 -34.796 1.00 46.25 95 GLU A N 1
ATOM 750 C CA . GLU A 1 95 ? 18.120 -16.342 -34.705 1.00 46.25 95 GLU A CA 1
ATOM 751 C C . GLU A 1 95 ? 18.237 -16.972 -33.311 1.00 46.25 95 GLU A C 1
ATOM 753 O O . GLU A 1 95 ? 17.838 -16.394 -32.300 1.00 46.25 95 GLU A O 1
ATOM 758 N N . ALA A 1 96 ? 18.695 -18.218 -33.334 1.00 46.50 96 ALA A N 1
ATOM 759 C CA . ALA A 1 96 ? 19.008 -19.093 -32.220 1.00 46.50 96 ALA A CA 1
ATOM 760 C C . ALA A 1 96 ? 20.482 -18.926 -31.829 1.00 46.50 96 ALA A C 1
ATOM 762 O O . ALA A 1 96 ? 21.261 -18.596 -32.710 1.00 46.50 96 ALA A O 1
ATOM 763 N N . ILE A 1 97 ? 20.820 -19.202 -30.564 1.00 48.19 97 ILE A N 1
ATOM 764 C CA . ILE A 1 97 ? 22.109 -19.660 -29.978 1.00 48.19 97 ILE A CA 1
ATOM 765 C C . ILE A 1 97 ? 21.757 -19.856 -28.480 1.00 48.19 97 ILE A C 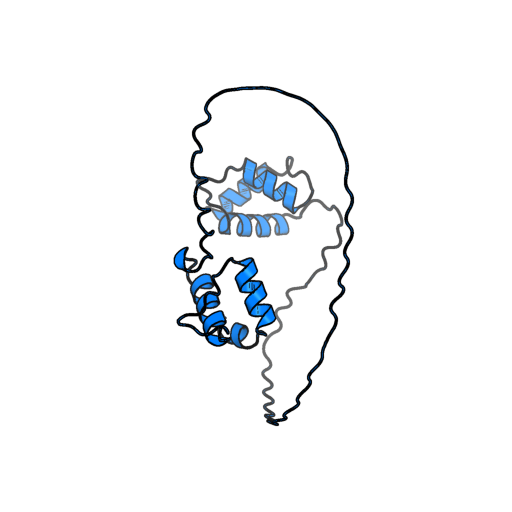1
ATOM 767 O O . ILE A 1 97 ? 21.340 -18.896 -27.839 1.00 48.19 97 ILE A O 1
ATOM 771 N N . HIS A 1 98 ? 21.498 -21.064 -27.967 1.00 41.91 98 HIS A N 1
ATOM 772 C CA . HIS A 1 98 ? 22.425 -22.127 -27.536 1.00 41.91 98 HIS A CA 1
ATOM 773 C C . HIS A 1 98 ? 23.489 -21.643 -26.541 1.00 41.91 98 HIS A C 1
ATOM 775 O O . HIS A 1 98 ? 24.456 -21.027 -26.965 1.00 41.91 98 HIS A O 1
ATOM 781 N N . ASP A 1 99 ? 23.303 -21.939 -25.252 1.00 41.06 99 ASP A N 1
ATOM 782 C CA . ASP A 1 99 ? 24.399 -22.402 -24.393 1.00 41.06 99 ASP A CA 1
ATOM 783 C C . ASP A 1 99 ? 23.831 -23.131 -23.166 1.00 41.06 99 ASP A C 1
ATOM 785 O O . ASP A 1 99 ? 22.844 -22.700 -22.562 1.00 41.06 99 ASP A O 1
ATOM 789 N N . GLU A 1 100 ? 24.417 -24.287 -22.891 1.00 48.12 100 GLU A N 1
ATOM 790 C CA . GLU A 1 100 ? 24.109 -25.206 -21.805 1.00 48.12 100 GLU A CA 1
ATOM 791 C C . GLU A 1 100 ? 24.736 -24.712 -20.494 1.00 48.12 100 GLU A C 1
ATOM 793 O O . GLU A 1 100 ? 25.881 -24.278 -20.482 1.00 48.12 100 GLU A O 1
ATOM 798 N N . SER A 1 101 ? 24.041 -24.864 -19.367 1.00 46.81 101 SER A N 1
ATOM 799 C CA . SER A 1 101 ? 24.732 -25.147 -18.106 1.00 46.81 101 SER A CA 1
ATOM 800 C C . SER A 1 101 ? 23.775 -25.832 -17.141 1.00 46.81 101 SER A C 1
ATOM 802 O O . SER A 1 101 ? 22.937 -25.192 -16.497 1.00 46.81 101 SER A O 1
ATOM 804 N N . GLU A 1 102 ? 23.915 -27.151 -17.072 1.00 49.53 102 GLU A N 1
ATOM 805 C CA . GLU A 1 102 ? 23.553 -27.953 -15.913 1.00 49.53 102 GLU A CA 1
ATOM 806 C C . GLU A 1 102 ? 24.147 -27.328 -14.648 1.00 49.53 102 GLU A C 1
ATOM 808 O O . GLU A 1 102 ? 25.315 -26.946 -14.602 1.00 49.53 102 GLU A O 1
ATOM 813 N N . THR A 1 103 ? 23.344 -27.233 -13.598 1.00 39.75 103 THR A N 1
ATOM 814 C CA . THR A 1 103 ? 23.849 -27.414 -12.237 1.00 39.75 103 THR A CA 1
ATOM 815 C C . THR A 1 103 ? 22.729 -28.039 -11.429 1.00 39.75 103 THR A C 1
ATOM 817 O O . THR A 1 103 ? 21.742 -27.401 -11.062 1.00 39.75 103 THR A O 1
ATOM 820 N N . GLU A 1 104 ? 22.874 -29.348 -11.273 1.00 46.91 104 GLU A N 1
ATOM 821 C CA . GLU A 1 104 ? 22.263 -30.146 -10.230 1.00 46.91 104 GLU A CA 1
ATOM 822 C C . GLU A 1 104 ? 22.778 -29.614 -8.888 1.00 46.91 104 GLU A C 1
ATOM 824 O O . GLU A 1 104 ? 23.983 -29.577 -8.662 1.00 46.91 104 GLU A O 1
ATOM 829 N N . ASP A 1 105 ? 21.878 -29.184 -8.012 1.00 43.22 105 ASP A N 1
ATOM 830 C CA . ASP A 1 105 ? 22.165 -29.108 -6.582 1.00 43.22 105 ASP A CA 1
ATOM 831 C C . ASP A 1 105 ? 20.852 -29.363 -5.841 1.00 43.22 105 ASP A C 1
ATOM 833 O O . ASP A 1 105 ? 20.022 -28.476 -5.612 1.00 43.22 105 ASP A O 1
ATOM 837 N N . GLU A 1 106 ? 20.641 -30.645 -5.552 1.00 48.53 106 GLU A N 1
ATOM 838 C CA . GLU A 1 106 ? 19.720 -31.092 -4.523 1.00 48.53 106 GLU A CA 1
ATOM 839 C C . GLU A 1 106 ? 20.240 -30.630 -3.161 1.00 48.53 106 GLU A C 1
ATOM 841 O O . GLU A 1 106 ? 21.299 -31.062 -2.712 1.00 48.53 106 GLU A O 1
ATOM 846 N N . MET A 1 107 ? 19.466 -29.796 -2.468 1.00 50.78 107 MET A N 1
ATOM 847 C CA . MET A 1 107 ? 19.573 -29.677 -1.018 1.00 50.78 107 MET A CA 1
ATOM 848 C C . MET A 1 107 ? 18.181 -29.731 -0.399 1.00 50.78 107 MET A C 1
ATOM 850 O O . MET A 1 107 ? 17.444 -28.746 -0.333 1.00 50.78 107 MET A O 1
ATOM 854 N N . ASP A 1 108 ? 17.863 -30.950 0.019 1.00 45.81 108 ASP A N 1
ATOM 855 C CA . ASP A 1 108 ? 16.867 -31.335 1.005 1.00 45.81 108 ASP A CA 1
ATOM 856 C C . ASP A 1 108 ? 17.180 -30.637 2.344 1.00 45.81 108 ASP A C 1
ATOM 858 O O . ASP A 1 108 ? 18.229 -30.875 2.947 1.00 45.81 108 ASP A O 1
ATOM 862 N N . VAL A 1 109 ? 16.302 -29.724 2.777 1.00 46.69 109 VAL A N 1
ATOM 863 C CA . VAL A 1 109 ? 16.250 -29.237 4.164 1.00 46.69 109 VAL A CA 1
ATOM 864 C C . VAL A 1 109 ? 14.785 -29.103 4.577 1.00 46.69 109 VAL A C 1
ATOM 866 O O . VAL A 1 109 ? 14.149 -28.058 4.437 1.00 46.69 109 VAL A O 1
ATOM 869 N N . ASP A 1 110 ? 14.270 -30.227 5.056 1.00 48.38 110 ASP A N 1
ATOM 870 C CA . ASP A 1 110 ? 13.286 -30.363 6.127 1.00 48.38 110 ASP A CA 1
ATOM 871 C C . ASP A 1 110 ? 13.350 -29.200 7.146 1.00 48.38 110 ASP A C 1
ATOM 873 O O . ASP A 1 110 ? 14.358 -29.045 7.833 1.00 48.38 110 ASP A O 1
ATOM 877 N N . SER A 1 111 ? 12.302 -28.363 7.231 1.00 47.09 111 SER A N 1
ATOM 878 C CA . SER A 1 111 ? 11.914 -27.678 8.479 1.00 47.09 111 SER A CA 1
ATOM 879 C C . SER A 1 111 ? 10.570 -26.937 8.350 1.00 47.09 111 SER A C 1
ATOM 881 O O . SER A 1 111 ? 10.469 -25.876 7.739 1.00 47.09 111 SER A O 1
ATOM 883 N N . GLU A 1 112 ? 9.563 -27.509 9.008 1.00 50.19 112 GLU A N 1
ATOM 884 C CA . GLU A 1 112 ? 8.450 -26.832 9.696 1.00 50.19 112 GLU A CA 1
ATOM 885 C C . GLU A 1 112 ? 7.435 -26.022 8.866 1.00 50.19 112 GLU A C 1
ATOM 887 O O . GLU A 1 112 ? 7.400 -24.797 8.816 1.00 50.19 112 GLU A O 1
ATOM 892 N N . MET A 1 113 ? 6.520 -26.795 8.281 1.00 52.03 113 MET A N 1
ATOM 893 C CA . MET A 1 113 ? 5.061 -26.667 8.394 1.00 52.03 113 MET A CA 1
ATOM 894 C C . MET A 1 113 ? 4.550 -25.639 9.432 1.00 52.03 113 MET A C 1
ATOM 896 O O . MET A 1 113 ? 4.291 -25.987 10.581 1.00 52.03 113 MET A O 1
ATOM 900 N N . ASP A 1 114 ? 4.273 -24.413 8.983 1.00 38.91 114 ASP A N 1
ATOM 901 C CA . ASP A 1 114 ? 3.233 -23.567 9.579 1.00 38.91 114 ASP A CA 1
ATOM 902 C C . ASP A 1 114 ? 2.074 -23.489 8.580 1.00 38.91 114 ASP A C 1
ATOM 904 O O . ASP A 1 114 ? 2.173 -22.925 7.487 1.00 38.91 114 ASP A O 1
ATOM 908 N N . ALA A 1 115 ? 1.005 -24.201 8.920 1.00 53.53 115 ALA A N 1
ATOM 909 C CA . ALA A 1 115 ? -0.200 -24.330 8.126 1.00 53.53 115 ALA A CA 1
ATOM 910 C C . ALA A 1 115 ? -1.023 -23.034 8.207 1.00 53.53 115 ALA A C 1
ATOM 912 O O . ALA A 1 115 ? -2.031 -22.978 8.913 1.00 53.53 115 ALA A O 1
ATOM 913 N N . ASP A 1 116 ? -0.627 -21.992 7.470 1.00 46.16 116 ASP A N 1
ATOM 914 C CA . ASP A 1 116 ? -1.528 -20.870 7.187 1.00 46.16 116 ASP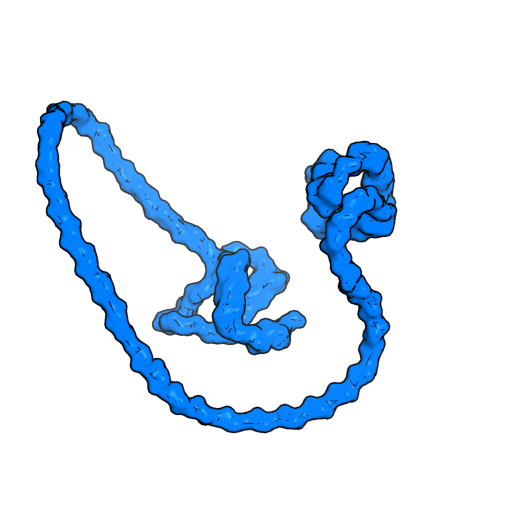 A CA 1
ATOM 915 C C . ASP A 1 116 ? -2.499 -21.324 6.092 1.00 46.16 116 ASP A C 1
ATOM 917 O O . ASP A 1 116 ? -2.244 -21.263 4.891 1.00 46.16 116 ASP A O 1
ATOM 921 N N . SER A 1 117 ? -3.585 -21.922 6.573 1.00 50.41 117 SER A N 1
ATOM 922 C CA . SER A 1 117 ? -4.753 -22.347 5.821 1.00 50.41 117 SER A CA 1
ATOM 923 C C . SER A 1 117 ? -5.251 -21.205 4.931 1.00 50.41 117 SER A C 1
ATOM 925 O O . SER A 1 117 ? -5.941 -20.300 5.404 1.00 50.41 117 SER A O 1
ATOM 927 N N . GLU A 1 118 ? -4.937 -21.278 3.636 1.00 52.00 118 GLU A N 1
ATOM 928 C CA . GLU A 1 118 ? -5.634 -20.560 2.568 1.00 52.00 118 GLU A CA 1
ATOM 929 C C . GLU A 1 118 ? -7.088 -21.059 2.509 1.00 52.00 118 GLU A C 1
ATOM 931 O O . GLU A 1 118 ? -7.463 -21.898 1.691 1.00 52.00 118 GLU A O 1
ATOM 936 N N . GLU A 1 119 ? -7.921 -20.578 3.433 1.00 51.22 119 GLU A N 1
ATOM 937 C CA . GLU A 1 119 ? -9.366 -20.755 3.362 1.00 51.22 119 GLU A CA 1
ATOM 938 C C . GLU A 1 119 ? -9.901 -19.755 2.333 1.00 51.22 119 GLU A C 1
ATOM 940 O O . GLU A 1 119 ? -9.927 -18.542 2.544 1.00 51.22 119 GLU A O 1
ATOM 945 N N . SER A 1 120 ? -10.264 -20.304 1.178 1.00 44.72 120 SER A N 1
ATOM 946 C CA . SER A 1 120 ? -10.969 -19.642 0.092 1.00 44.72 120 SER A CA 1
ATOM 947 C C . SER A 1 120 ? -12.164 -18.845 0.622 1.00 44.72 120 SER A C 1
ATOM 949 O O . SER A 1 120 ? -13.121 -19.420 1.143 1.00 44.72 120 SER A O 1
ATOM 951 N N . GLU A 1 121 ? -12.117 -17.524 0.450 1.00 48.94 121 GLU A N 1
ATOM 952 C CA . GLU A 1 121 ? -13.240 -16.610 0.665 1.00 48.94 121 GLU A CA 1
ATOM 953 C C . GLU A 1 121 ? -14.311 -16.847 -0.418 1.00 48.94 121 GLU A C 1
ATOM 955 O O . GLU A 1 121 ? -14.426 -16.100 -1.387 1.00 48.94 121 GLU A O 1
ATOM 960 N N . GLU A 1 122 ? -15.106 -17.908 -0.267 1.00 49.59 122 GLU A N 1
ATOM 961 C CA . GLU A 1 122 ? -16.450 -17.938 -0.841 1.00 49.59 122 GLU A CA 1
ATOM 962 C C . GLU A 1 122 ? -17.357 -17.061 0.030 1.00 49.59 122 GLU A C 1
ATOM 964 O O . GLU A 1 122 ? -17.536 -17.297 1.228 1.00 49.59 122 GLU A O 1
ATOM 969 N N . GLU A 1 123 ? -17.902 -16.015 -0.595 1.00 52.84 123 GLU A N 1
ATOM 970 C CA . GLU A 1 123 ? -18.855 -15.051 -0.049 1.00 52.84 123 GLU A CA 1
ATOM 971 C C . GLU A 1 123 ? -20.079 -15.741 0.573 1.00 52.84 123 GLU A C 1
ATOM 973 O O . GLU A 1 123 ? -21.143 -15.876 -0.030 1.00 52.84 123 GLU A O 1
ATOM 978 N N . VAL A 1 124 ? -19.975 -16.125 1.840 1.00 51.38 124 VAL A N 1
ATOM 979 C CA . VAL A 1 124 ? -21.148 -16.278 2.691 1.00 51.38 124 VAL A CA 1
ATOM 980 C C . VAL A 1 124 ? -21.180 -15.057 3.583 1.00 51.38 124 VAL A C 1
ATOM 982 O O . VAL A 1 124 ? -20.320 -14.891 4.444 1.00 51.38 124 VAL A O 1
ATOM 985 N N . VAL A 1 125 ? -22.193 -14.214 3.366 1.00 58.06 125 VAL A N 1
ATOM 986 C CA . VAL A 1 125 ? -22.563 -13.017 4.139 1.00 58.06 125 VAL A CA 1
ATOM 987 C C . VAL A 1 125 ? -22.891 -13.408 5.590 1.00 58.06 125 VAL A C 1
ATOM 989 O O . VAL A 1 125 ? -24.028 -13.350 6.057 1.00 58.06 125 VAL A O 1
ATOM 992 N N . LYS A 1 126 ? -21.893 -13.894 6.321 1.00 65.75 126 LYS A N 1
ATOM 993 C CA . LYS A 1 126 ? -21.932 -14.155 7.751 1.00 65.75 126 LYS A CA 1
ATOM 994 C C . LYS A 1 126 ? -21.288 -12.960 8.419 1.00 65.75 126 LYS A C 1
ATOM 996 O O . LYS A 1 126 ? -20.160 -12.588 8.114 1.00 65.75 126 LYS A O 1
ATOM 1001 N N . MET A 1 127 ? -22.035 -12.360 9.341 1.00 70.94 127 MET A N 1
ATOM 1002 C CA . MET A 1 127 ? -21.545 -11.307 10.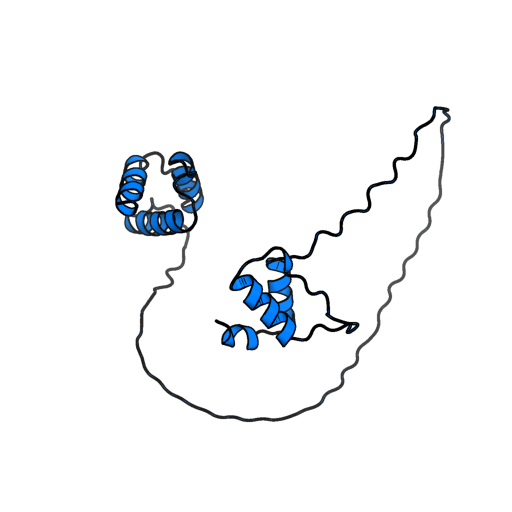223 1.00 70.94 127 MET A CA 1
ATOM 1003 C C . MET A 1 127 ? -20.118 -11.638 10.698 1.00 70.94 127 MET A C 1
ATOM 1005 O O . MET A 1 127 ? -19.929 -12.714 11.271 1.00 70.94 127 MET A O 1
ATOM 1009 N N . PRO A 1 128 ? -19.134 -10.740 10.520 1.00 77.62 128 PRO A N 1
ATOM 1010 C CA . PRO A 1 128 ? -17.745 -11.060 10.819 1.00 77.62 128 PRO A CA 1
ATOM 1011 C C . PRO A 1 128 ? -17.561 -11.432 12.294 1.00 77.62 128 PRO A C 1
ATOM 1013 O O . PRO A 1 128 ? -18.086 -10.766 13.202 1.00 77.62 128 PRO A O 1
ATOM 1016 N N . THR A 1 129 ? -16.827 -12.522 12.514 1.00 85.50 129 THR A N 1
ATOM 1017 C CA . THR A 1 129 ? -16.431 -13.034 13.832 1.00 85.50 129 THR A CA 1
ATOM 1018 C C . THR A 1 129 ? -15.454 -12.064 14.508 1.00 85.50 129 THR A C 1
ATOM 1020 O O . THR A 1 129 ? -14.660 -11.414 13.832 1.00 85.50 129 THR A O 1
ATOM 1023 N N . ASP A 1 130 ? -15.451 -11.992 15.846 1.00 84.88 130 ASP A N 1
ATOM 1024 C CA . ASP A 1 130 ? -14.580 -11.076 16.619 1.00 84.88 130 ASP A CA 1
ATOM 1025 C C . ASP A 1 130 ? -13.084 -11.245 16.273 1.00 84.88 130 ASP A C 1
ATOM 1027 O O . ASP A 1 130 ? -12.339 -10.272 16.229 1.00 84.88 130 ASP A O 1
ATOM 1031 N N . LYS A 1 131 ? -12.653 -12.468 15.923 1.00 88.31 131 LYS A N 1
ATOM 1032 C CA . LYS A 1 131 ? -11.284 -12.765 15.460 1.00 88.31 131 LYS A CA 1
ATOM 1033 C C . LYS A 1 131 ? -10.906 -12.014 14.175 1.00 88.31 131 LYS A C 1
ATOM 1035 O O . LYS A 1 131 ? -9.824 -11.438 14.099 1.00 88.31 131 LYS A O 1
ATOM 1040 N N . LEU A 1 132 ? -11.803 -11.998 13.184 1.00 88.81 132 LEU A N 1
ATOM 1041 C CA . LEU A 1 132 ? -11.609 -11.267 11.925 1.00 88.81 132 LEU A CA 1
ATOM 1042 C C . LEU A 1 132 ? -11.586 -9.761 12.176 1.00 88.81 132 LEU A C 1
ATOM 1044 O O . LEU A 1 132 ? -10.759 -9.050 11.610 1.00 88.81 132 LEU A O 1
ATOM 1048 N N . LEU A 1 133 ? -12.450 -9.293 13.080 1.00 89.19 133 LEU A N 1
ATOM 1049 C CA . LEU A 1 133 ? -12.505 -7.893 13.484 1.00 89.19 133 LEU A CA 1
ATOM 1050 C C . LEU A 1 133 ? -11.191 -7.453 14.142 1.00 89.19 133 LEU A C 1
ATOM 1052 O O . LEU A 1 133 ? -10.646 -6.425 13.760 1.00 89.19 133 LEU A O 1
ATOM 1056 N N . ARG A 1 134 ? -10.628 -8.259 15.052 1.00 90.81 134 ARG A N 1
ATOM 1057 C CA . ARG A 1 134 ? -9.311 -8.006 15.667 1.00 90.81 134 ARG A CA 1
ATOM 1058 C C . ARG A 1 134 ? -8.182 -7.980 14.632 1.00 90.81 134 ARG A C 1
ATOM 1060 O O . ARG A 1 134 ? -7.385 -7.045 14.632 1.00 90.81 134 ARG A O 1
ATOM 1067 N N . LYS A 1 135 ? -8.135 -8.957 13.714 1.00 92.81 135 LYS A N 1
ATOM 1068 C CA . LYS A 1 135 ? -7.133 -8.994 12.627 1.00 92.81 135 LYS A CA 1
ATOM 1069 C C . LYS A 1 135 ? -7.224 -7.741 11.748 1.00 92.81 135 LYS A C 1
ATOM 1071 O O . LYS A 1 135 ? -6.200 -7.141 11.428 1.00 92.81 135 LYS A O 1
ATOM 1076 N N . TRP A 1 136 ? -8.443 -7.313 11.420 1.00 92.56 136 TRP A N 1
ATOM 1077 C CA . TRP A 1 136 ? -8.686 -6.088 10.661 1.00 92.56 136 TRP A CA 1
ATOM 1078 C C . TRP A 1 136 ? -8.285 -4.826 11.437 1.00 92.56 136 TRP A C 1
ATOM 1080 O O . TRP A 1 136 ? -7.613 -3.972 10.869 1.00 92.56 136 TRP A O 1
ATOM 1090 N N . VAL A 1 137 ? -8.622 -4.718 12.728 1.00 92.25 137 VAL A N 1
ATOM 1091 C CA . VAL A 1 137 ? -8.248 -3.563 13.564 1.00 92.25 137 VAL A CA 1
ATOM 1092 C C . VAL A 1 137 ? -6.728 -3.404 13.629 1.00 92.25 137 VAL A C 1
ATOM 1094 O O . VAL A 1 137 ? -6.240 -2.295 13.436 1.00 92.25 137 VAL A O 1
ATOM 1097 N N . ARG A 1 138 ? -5.963 -4.490 13.795 1.00 91.81 138 ARG A N 1
ATOM 1098 C CA . ARG A 1 138 ? -4.488 -4.428 13.762 1.00 91.81 138 ARG A CA 1
ATOM 1099 C C . ARG A 1 138 ? -3.949 -3.921 12.431 1.00 91.81 138 ARG A C 1
ATOM 1101 O O . ARG A 1 138 ? -3.077 -3.057 12.401 1.00 91.81 138 ARG A O 1
ATOM 1108 N N . ALA A 1 139 ? -4.485 -4.428 11.321 1.00 93.00 139 ALA A N 1
ATOM 1109 C CA . ALA A 1 139 ? -4.111 -3.942 9.996 1.00 93.00 139 ALA A CA 1
ATOM 1110 C C . ALA A 1 139 ? -4.467 -2.455 9.823 1.00 93.00 139 ALA A C 1
ATOM 1112 O O . ALA A 1 139 ? -3.674 -1.684 9.290 1.00 93.00 139 ALA A O 1
ATOM 1113 N N . TYR A 1 140 ? -5.628 -2.036 10.328 1.00 92.62 140 TYR A N 1
ATOM 1114 C CA . TYR A 1 140 ? -6.075 -0.649 10.290 1.00 92.62 140 TYR A CA 1
ATOM 1115 C C . TYR A 1 140 ? -5.144 0.278 11.084 1.00 92.62 140 TYR A C 1
ATOM 1117 O O . TYR A 1 140 ? -4.732 1.310 10.560 1.00 92.62 140 TYR A O 1
ATOM 1125 N N . VAL A 1 141 ? -4.753 -0.102 12.303 1.00 91.50 141 VAL A N 1
ATOM 1126 C CA . VAL A 1 141 ? -3.797 0.661 13.127 1.00 91.50 141 VAL A CA 1
ATOM 1127 C C . VAL A 1 141 ? -2.433 0.780 12.435 1.00 91.50 141 VAL A C 1
ATOM 1129 O O . VAL A 1 141 ? -1.837 1.852 12.448 1.00 91.50 141 VAL A O 1
ATOM 1132 N N . ASN A 1 142 ? -1.970 -0.273 11.755 1.00 91.12 142 ASN A N 1
ATOM 1133 C CA . ASN A 1 142 ? -0.698 -0.248 11.022 1.00 91.12 142 ASN A CA 1
ATOM 1134 C C . ASN A 1 142 ? -0.722 0.641 9.767 1.00 91.12 142 ASN A C 1
ATOM 1136 O O . ASN A 1 142 ? 0.318 1.154 9.358 1.00 91.12 142 ASN A O 1
ATOM 1140 N N . CYS A 1 143 ? -1.881 0.801 9.124 1.00 91.62 143 CYS A N 1
ATOM 1141 C CA . CYS A 1 143 ? -2.000 1.546 7.869 1.00 91.62 143 CYS A CA 1
ATOM 1142 C C . CYS A 1 143 ? -2.454 3.002 8.048 1.00 91.62 143 CYS A C 1
ATOM 1144 O O . CYS A 1 143 ? -2.224 3.820 7.154 1.00 91.62 143 CYS A O 1
ATOM 1146 N N . PHE A 1 144 ? -3.106 3.343 9.162 1.00 91.31 144 PHE A N 1
ATOM 1147 C CA . PHE A 1 144 ? -3.710 4.659 9.369 1.00 91.31 144 PHE A CA 1
ATOM 1148 C C . PHE A 1 144 ? -3.118 5.401 10.568 1.00 91.31 144 PHE A C 1
ATOM 1150 O O . PHE A 1 144 ? -2.943 4.855 11.650 1.00 91.31 144 PHE A O 1
ATOM 1157 N N . ASN A 1 145 ? -2.905 6.709 10.397 1.00 90.12 145 ASN A N 1
ATOM 1158 C CA . ASN A 1 145 ? -2.534 7.595 11.499 1.00 90.12 145 ASN A CA 1
ATOM 1159 C C . ASN A 1 145 ? -3.738 7.828 12.418 1.00 90.12 145 ASN A C 1
ATOM 1161 O O . ASN A 1 145 ? -4.645 8.587 12.062 1.00 90.12 145 ASN A O 1
ATOM 1165 N N . LEU A 1 146 ? -3.723 7.217 13.601 1.00 85.12 146 LEU A N 1
ATOM 1166 C CA . LEU A 1 146 ? -4.810 7.276 14.585 1.00 85.12 146 LEU A CA 1
ATOM 1167 C C . LEU A 1 146 ? -5.132 8.700 15.067 1.00 85.12 146 LEU A C 1
ATOM 1169 O O . LEU A 1 146 ? -6.294 9.000 15.316 1.00 85.12 146 LEU A O 1
ATOM 1173 N N . ASP A 1 147 ? -4.154 9.609 15.066 1.00 86.81 147 ASP A N 1
ATOM 1174 C CA . ASP A 1 147 ? -4.363 11.026 15.412 1.00 86.81 147 ASP A CA 1
ATOM 1175 C C . ASP A 1 147 ? -5.287 11.761 14.431 1.00 86.81 147 ASP A C 1
ATOM 1177 O O . ASP A 1 147 ? -5.936 12.751 14.771 1.00 86.81 147 ASP A O 1
ATOM 1181 N N . LYS A 1 148 ? -5.329 11.295 13.180 1.00 87.81 148 LYS A N 1
ATOM 1182 C CA . LYS A 1 148 ? -6.152 11.874 12.107 1.00 87.81 148 LYS A CA 1
ATOM 1183 C C . LYS A 1 148 ? -7.357 11.003 11.778 1.00 87.81 148 LYS A C 1
ATOM 1185 O O . LYS A 1 148 ? -8.340 11.492 11.219 1.00 87.81 148 LYS A O 1
ATOM 1190 N N . ALA A 1 149 ? -7.275 9.714 12.085 1.00 88.50 149 ALA A N 1
ATOM 1191 C CA . ALA A 1 149 ? -8.303 8.748 11.773 1.00 88.50 149 ALA A CA 1
ATOM 1192 C C . ALA A 1 149 ? -9.441 8.836 12.794 1.00 88.50 149 ALA A C 1
ATOM 1194 O O . ALA A 1 149 ? -9.281 8.584 13.983 1.00 88.50 149 ALA A O 1
ATOM 1195 N N . THR A 1 150 ? -10.639 9.165 12.318 1.00 90.94 150 THR A N 1
ATOM 1196 C CA . THR A 1 150 ? -11.825 9.162 13.177 1.00 90.94 150 THR A CA 1
ATOM 1197 C C . THR A 1 150 ? -12.399 7.754 13.292 1.00 90.94 150 THR A C 1
ATOM 1199 O O . THR A 1 150 ? -12.325 6.955 12.358 1.00 90.94 150 THR A O 1
ATOM 1202 N N . THR A 1 151 ? -13.083 7.452 14.398 1.00 88.38 151 THR A N 1
ATOM 1203 C CA . THR A 1 151 ? -13.800 6.172 14.531 1.00 88.38 151 THR A CA 1
ATOM 1204 C C . THR A 1 151 ? -14.853 5.980 13.434 1.00 88.38 151 THR A C 1
ATOM 1206 O O . THR A 1 151 ? -15.184 4.853 13.092 1.00 88.38 151 THR A O 1
ATOM 1209 N N . LYS A 1 152 ? -15.407 7.070 12.880 1.00 90.94 152 LYS A N 1
ATOM 1210 C CA . LYS A 1 152 ? -16.346 6.990 11.751 1.00 90.94 152 LYS A CA 1
ATOM 1211 C C . LYS A 1 152 ? -15.671 6.388 10.522 1.00 90.94 152 LYS A C 1
ATOM 1213 O O . LYS A 1 152 ? -16.215 5.449 9.959 1.00 90.94 152 LYS A O 1
ATOM 1218 N N . HIS A 1 153 ? -14.468 6.862 10.203 1.00 92.00 153 HIS A N 1
ATOM 1219 C CA . HIS A 1 153 ? -13.679 6.326 9.101 1.00 92.00 153 HIS A CA 1
ATOM 1220 C C . HIS A 1 153 ? -13.371 4.837 9.296 1.00 92.00 153 HIS A C 1
ATOM 1222 O O . HIS A 1 153 ? -13.571 4.050 8.382 1.00 92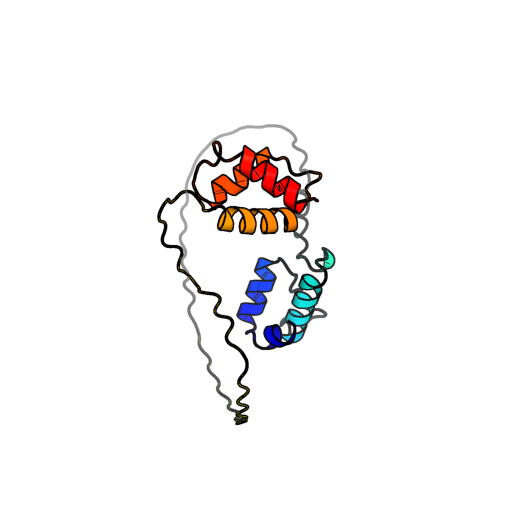.00 153 HIS A O 1
ATOM 1228 N N . ALA A 1 154 ? -12.991 4.429 10.511 1.00 90.50 154 ALA A N 1
ATOM 1229 C CA . ALA A 1 154 ? -12.751 3.018 10.812 1.00 90.50 154 ALA A CA 1
ATOM 1230 C C . ALA A 1 154 ? -13.991 2.145 10.542 1.00 90.50 154 ALA A C 1
ATOM 1232 O O . ALA A 1 154 ? -13.885 1.075 9.958 1.00 90.50 154 ALA A O 1
ATOM 1233 N N . ILE A 1 155 ? -15.181 2.606 10.934 1.00 91.44 155 ILE A N 1
ATOM 1234 C CA . ILE A 1 155 ? -16.427 1.852 10.728 1.00 91.44 155 ILE A CA 1
ATOM 1235 C C . ILE A 1 155 ? -16.798 1.793 9.247 1.00 91.44 155 ILE A C 1
ATOM 1237 O O . ILE A 1 155 ? -17.236 0.743 8.790 1.00 91.44 155 ILE A O 1
ATOM 1241 N N . GLU A 1 156 ? -16.626 2.889 8.508 1.00 92.69 156 GLU A N 1
ATOM 1242 C CA . GLU A 1 156 ? -16.866 2.931 7.061 1.00 92.69 156 GLU A CA 1
ATOM 1243 C C . GLU A 1 156 ? -15.933 1.962 6.330 1.00 92.69 156 GLU A C 1
ATOM 1245 O O . GLU A 1 156 ? -16.411 1.098 5.603 1.00 92.69 156 GLU A O 1
ATOM 1250 N N . THR A 1 157 ? -14.628 2.021 6.605 1.00 92.62 157 THR A N 1
ATOM 1251 C CA . THR A 1 157 ? -13.628 1.130 6.000 1.00 92.62 157 THR A CA 1
ATOM 1252 C C . THR A 1 157 ? -13.849 -0.333 6.390 1.00 92.62 157 THR A C 1
ATOM 1254 O O . THR A 1 157 ? -13.663 -1.227 5.569 1.00 92.62 157 THR A O 1
ATOM 1257 N N . ALA A 1 158 ? -14.271 -0.607 7.628 1.00 91.12 158 ALA A N 1
ATOM 1258 C CA . ALA A 1 158 ? -14.636 -1.959 8.037 1.00 91.12 158 ALA A CA 1
ATOM 1259 C C . ALA A 1 158 ? -15.899 -2.436 7.305 1.00 91.12 158 ALA A C 1
ATOM 1261 O O . ALA A 1 158 ? -15.932 -3.556 6.806 1.00 91.12 158 ALA A O 1
ATOM 1262 N N . SER A 1 159 ? -16.929 -1.594 7.210 1.00 90.69 159 SER A N 1
ATOM 1263 C CA . SER A 1 159 ? -18.187 -1.959 6.546 1.00 90.69 159 SER A CA 1
ATOM 1264 C C . SER A 1 159 ? -17.975 -2.211 5.051 1.00 90.69 159 SER A C 1
ATOM 1266 O O . SER A 1 159 ? -18.534 -3.164 4.519 1.00 90.69 159 SER A O 1
ATOM 1268 N N . ASP A 1 160 ? -17.107 -1.426 4.406 1.00 91.69 160 ASP A N 1
ATOM 1269 C CA . ASP A 1 160 ? -16.670 -1.632 3.021 1.00 91.69 160 ASP A CA 1
ATOM 1270 C C . ASP A 1 160 ? -15.886 -2.945 2.868 1.00 91.69 160 ASP A C 1
ATOM 1272 O O . ASP A 1 160 ? -16.163 -3.745 1.979 1.00 91.69 160 ASP A O 1
ATOM 1276 N N . ARG A 1 161 ? -14.968 -3.238 3.801 1.00 89.38 161 ARG A N 1
ATOM 1277 C CA . ARG A 1 161 ? -14.159 -4.466 3.764 1.00 89.38 161 ARG A CA 1
ATOM 1278 C C . ARG A 1 161 ? -14.975 -5.742 3.958 1.00 89.38 161 ARG A C 1
ATOM 1280 O O . ARG A 1 161 ? -14.639 -6.759 3.360 1.00 89.38 161 ARG A O 1
ATOM 1287 N N . PHE A 1 162 ? -15.977 -5.712 4.831 1.00 88.56 162 PHE A N 1
ATOM 1288 C CA . PHE A 1 162 ? -16.789 -6.886 5.160 1.00 88.56 162 PHE A CA 1
ATOM 1289 C C . PHE A 1 162 ? -18.089 -6.973 4.349 1.00 88.56 162 PHE A C 1
ATOM 1291 O O . PHE A 1 162 ? -18.775 -7.985 4.447 1.00 88.56 162 PHE A O 1
ATOM 1298 N N . GLY A 1 163 ? -18.465 -5.931 3.599 1.00 88.81 163 GLY A N 1
ATOM 1299 C CA . GLY A 1 163 ? -19.735 -5.873 2.863 1.00 88.81 163 GLY A CA 1
ATOM 1300 C C . GLY A 1 163 ? -20.983 -5.931 3.758 1.00 88.81 163 GLY A C 1
ATOM 1301 O O . GLY A 1 163 ? -22.077 -6.227 3.282 1.00 88.81 163 GLY A O 1
ATOM 1302 N N . VAL A 1 164 ? -20.833 -5.685 5.064 1.00 87.38 164 VAL A N 1
ATOM 1303 C CA . VAL A 1 164 ? -21.895 -5.789 6.075 1.00 87.38 164 VAL A CA 1
ATOM 1304 C C . VAL A 1 164 ? -21.937 -4.499 6.882 1.00 87.38 164 VAL A C 1
ATOM 1306 O O . VAL A 1 164 ? -20.897 -3.969 7.266 1.00 87.38 164 VAL A O 1
ATOM 1309 N N . ASP A 1 165 ? -23.141 -4.015 7.193 1.00 87.50 165 ASP A N 1
ATOM 1310 C CA . ASP A 1 165 ? -23.297 -2.866 8.082 1.00 87.50 165 ASP A CA 1
ATOM 1311 C C . ASP A 1 165 ? -22.861 -3.225 9.514 1.00 87.50 165 ASP A C 1
ATOM 1313 O O . ASP A 1 165 ? -23.475 -4.043 10.207 1.00 87.50 165 ASP A O 1
ATOM 1317 N N . LEU A 1 166 ? -21.773 -2.600 9.963 1.00 84.19 166 LEU A N 1
ATOM 1318 C CA . LEU A 1 166 ? -21.214 -2.777 11.302 1.00 84.19 166 LEU A CA 1
ATOM 1319 C C . LEU A 1 166 ? -21.725 -1.737 12.305 1.00 84.19 166 LEU A C 1
ATOM 1321 O O . LEU A 1 166 ? -21.194 -1.651 13.419 1.00 84.19 166 LEU A O 1
ATOM 1325 N N . SER A 1 167 ? -22.772 -0.980 11.967 1.00 82.00 167 SER A N 1
ATOM 1326 C CA . SER A 1 167 ? -23.409 0.003 12.851 1.00 82.00 167 SER A CA 1
ATOM 1327 C C . SER A 1 167 ? -23.720 -0.558 14.248 1.00 82.00 167 SER A C 1
ATOM 1329 O O . SER A 1 167 ? -23.397 0.083 15.253 1.00 82.00 167 SER A O 1
ATOM 1331 N N . GLY A 1 168 ? -24.229 -1.793 14.328 1.00 84.12 168 GLY A N 1
ATOM 1332 C CA . GLY A 1 168 ? -24.533 -2.488 15.587 1.00 84.12 168 GLY A CA 1
ATOM 1333 C C . GLY A 1 168 ? -23.308 -2.937 16.398 1.00 84.12 168 GLY A C 1
ATOM 1334 O O . GLY A 1 168 ? -23.398 -3.089 17.614 1.00 84.12 168 GLY A O 1
ATOM 1335 N N . LYS A 1 169 ? -22.139 -3.103 15.763 1.00 82.06 169 LYS A N 1
ATOM 1336 C CA . LYS A 1 169 ? -20.877 -3.519 16.413 1.00 82.06 169 LYS A CA 1
ATOM 1337 C C . LYS A 1 169 ? -19.912 -2.355 16.655 1.00 82.06 169 LYS A C 1
ATOM 1339 O O . LYS A 1 169 ? -18.785 -2.558 17.101 1.00 82.06 169 LYS A O 1
ATOM 1344 N N . LYS A 1 170 ? -20.358 -1.117 16.437 1.00 86.69 170 LYS A N 1
ATOM 1345 C CA . LYS A 1 170 ? -19.570 0.107 16.638 1.00 86.69 170 LYS A CA 1
ATOM 1346 C C . LYS A 1 170 ? -18.926 0.213 18.022 1.00 86.69 170 LYS A C 1
ATOM 1348 O O . LYS A 1 170 ? -17.791 0.671 18.125 1.00 86.69 170 LYS A O 1
ATOM 1353 N N . ALA A 1 171 ? -19.642 -0.179 19.076 1.00 89.44 171 ALA A N 1
ATOM 1354 C CA . ALA A 1 171 ? -19.107 -0.170 20.438 1.00 89.44 171 ALA A CA 1
ATOM 1355 C C . ALA A 1 171 ? -17.921 -1.136 20.579 1.00 89.44 171 ALA A C 1
ATOM 1357 O O . ALA A 1 171 ? -16.890 -0.759 21.126 1.00 89.44 171 ALA A O 1
ATOM 1358 N N . ARG A 1 172 ? -18.033 -2.329 19.983 1.00 87.25 172 ARG A N 1
ATOM 1359 C CA . ARG A 1 172 ? -16.976 -3.341 20.001 1.00 87.25 172 ARG A CA 1
ATOM 1360 C C . ARG A 1 172 ? -15.744 -2.905 19.213 1.00 87.25 172 ARG A C 1
ATOM 1362 O O . ARG A 1 172 ? -14.634 -3.054 19.696 1.00 87.25 172 ARG A O 1
ATOM 1369 N N . ILE A 1 173 ? -15.927 -2.306 18.035 1.00 87.19 173 ILE A N 1
ATOM 1370 C CA . ILE A 1 173 ? -14.805 -1.785 17.231 1.00 87.19 173 ILE A CA 1
ATOM 1371 C C . ILE A 1 173 ? -14.066 -0.671 17.983 1.00 87.19 173 ILE A C 1
ATOM 1373 O O . ILE A 1 173 ? -12.842 -0.620 17.947 1.00 87.19 173 ILE A O 1
ATOM 1377 N N . LYS A 1 174 ? -14.792 0.205 18.692 1.00 90.00 174 LYS A N 1
ATOM 1378 C CA . LYS A 1 174 ? -14.177 1.234 19.544 1.00 90.00 174 LYS A CA 1
ATOM 1379 C C . LYS A 1 174 ? -13.335 0.633 20.661 1.00 90.00 174 LYS A C 1
ATOM 1381 O O . LYS A 1 174 ? -12.223 1.095 20.860 1.00 90.00 174 LYS A O 1
ATOM 1386 N N . GLU A 1 175 ? -13.873 -0.364 21.356 1.00 91.75 175 GLU A N 1
ATOM 1387 C CA . GLU A 1 175 ? -13.181 -1.055 22.444 1.00 91.75 175 GLU A CA 1
ATOM 1388 C C . GLU A 1 175 ? -11.890 -1.715 21.944 1.00 91.75 175 GLU A C 1
ATOM 1390 O O . GLU A 1 175 ? -10.831 -1.489 22.518 1.00 91.75 175 GLU A O 1
ATOM 1395 N N . LEU A 1 176 ? -11.953 -2.428 20.813 1.00 89.75 176 LEU A N 1
ATOM 1396 C CA . LEU A 1 176 ? -10.779 -3.050 20.192 1.00 89.75 176 LEU A CA 1
ATOM 1397 C C . LEU A 1 176 ? -9.736 -2.018 19.738 1.00 89.75 176 LEU A C 1
ATOM 1399 O O . LEU A 1 176 ? -8.542 -2.248 19.890 1.00 89.75 176 LEU A O 1
ATOM 1403 N N . LEU A 1 177 ? -10.173 -0.872 19.203 1.00 88.94 177 LEU A N 1
ATOM 1404 C CA . LEU A 1 177 ? -9.265 0.222 18.843 1.00 88.94 177 LEU A CA 1
ATOM 1405 C C . LEU A 1 177 ? -8.579 0.825 20.072 1.00 88.94 177 LEU A C 1
ATOM 1407 O O . LEU A 1 177 ? -7.422 1.206 19.974 1.00 88.94 177 LEU A O 1
ATOM 1411 N N . THR A 1 178 ? -9.269 0.928 21.210 1.00 88.69 178 THR A N 1
ATOM 1412 C CA . THR A 1 178 ? -8.657 1.405 22.459 1.00 88.69 178 THR A CA 1
ATOM 1413 C C . THR A 1 178 ? -7.768 0.356 23.126 1.00 88.69 178 THR A C 1
ATOM 1415 O O . THR A 1 178 ? -6.763 0.732 23.713 1.00 88.69 178 THR A O 1
ATOM 1418 N N . GLU A 1 179 ? -8.105 -0.934 23.016 1.00 89.38 179 GLU A N 1
ATOM 1419 C CA . GLU A 1 179 ? -7.318 -2.057 23.554 1.00 89.38 179 GLU A CA 1
ATOM 1420 C C . GLU A 1 179 ? -5.952 -2.154 22.858 1.00 89.38 179 GLU A C 1
ATOM 1422 O O . GLU A 1 179 ? -4.949 -2.338 23.528 1.00 89.38 179 GLU A O 1
ATOM 1427 N N . GLU A 1 180 ? -5.894 -1.955 21.537 1.00 85.00 180 GLU A N 1
ATOM 1428 C CA . GLU A 1 180 ? -4.633 -1.969 20.770 1.00 85.00 180 GLU A CA 1
ATOM 1429 C C . GLU A 1 180 ? -3.822 -0.658 20.898 1.00 85.00 180 GLU A C 1
ATOM 1431 O O . GLU A 1 180 ? -2.673 -0.605 20.467 1.00 85.00 180 GLU A O 1
ATOM 1436 N N . MET A 1 181 ? -4.401 0.411 21.463 1.00 76.19 181 MET A N 1
ATOM 1437 C CA . MET A 1 181 ? -3.676 1.654 21.790 1.00 76.19 181 MET A CA 1
ATOM 1438 C C . MET A 1 181 ? -3.123 1.678 23.220 1.00 76.19 181 MET A C 1
ATOM 1440 O O . MET A 1 181 ? -2.408 2.623 23.566 1.00 76.19 181 MET A O 1
ATOM 1444 N N . SER A 1 182 ? -3.496 0.702 24.052 1.00 73.19 182 SER A N 1
ATOM 1445 C CA . SER A 1 182 ? -3.034 0.578 25.436 1.00 73.19 182 SER A CA 1
ATOM 1446 C C . SER A 1 182 ? -1.816 -0.325 25.547 1.00 73.19 182 SER A C 1
ATOM 1448 O O . SER A 1 182 ? -1.089 -0.110 26.544 1.00 73.19 182 SER A O 1
#

Sequence (182 aa):
MATRAYKMTIPLLKSLCDLFDVDRIPVEGKAVVDKDTLIDRLLDFLGAPDTKYLKTPKKKVSPKKRKISSIKSKTPTPKKKKVRKEIGKKAKQQEAIHDESETEDEMDVDSEMDADSEESEEEVVKMPTDKLLRKWVRAYVNCFNLDKATTKHAIETASDRFGVDLSGKKARIKELLTEEMS